Protein 4NPD (pdb70)

Sequence (58 aa):
AADDNNKKFFNNKKEEQQQQNNAAFFYYEEEIILLHHLLPPNNLTEEEEEEQRRNNGFIQSLLKKDDDPPSSVSKKKKEEILAEAKKKKLNDAQAAPPKK

B-factor: mean 8.67, std 5.41, range [2.86, 32.48]

Radius of gyration: 11.42 Å; Cα contacts (8 Å, |Δi|>4): 71; chains: 1; bounding box: 18×23×38 Å

Nearest PDB structures (foldseek):
  4npd-assembly1_A  TM=1.018E+00  e=1.119E-08  Staphylococcus aureus
  4npe-assembly1_A  TM=1.007E+00  e=2.105E-08  Staphylococcus aureus
  7tir-assembly1_A  TM=8.888E-01  e=4.108E-07  Staphylococcus aureus
  5u4y-assembly1_D  TM=9.347E-01  e=1.060E-06  Staphylococcus aureus
  5djt-assembly1_B  TM=8.884E-01  e=1.329E-05  Staphylococcus aureus

Foldseek 3Di:
DDDDDDPLLVVLLVCLVPLPFDDVVLSVVLNVVCVVPSVCSVVSSVVSVVVSVVRDDD

Secondary structure (DSSP, 8-state):
------HHHHHHHHHHHH-TT--HHHHHHHHHHHHH-GGGHHHHHHHHHHHHHHT---

Organism: Staphylococcus aureus (NCBI:txid1280)

Structure (mmCIF, N/CA/C/O backbone):
data_4NPD
#
_entry.id   4NPD
#
_cell.length_a   27.250
_cell.length_b   38.410
_cell.length_c   28.610
_cell.angle_alpha   90.00
_cell.angle_beta   117.44
_cell.angle_gamma   90.00
#
_symmetry.space_group_name_H-M   'P 1 21 1'
#
loop_
_entity.id
_entity.type
_entity.pdbx_description
1 polymer 'Immunoglobulin G-binding protein A'
2 non-polymer 'ZINC ION'
3 non-polymer 'THIOCYANATE ION'
4 water water
#
loop_
_atom_site.group_PDB
_atom_site.id
_atom_site.type_symbol
_atom_site.label_atom_id
_atom_site.label_alt_id
_atom_site.label_comp_id
_atom_site.label_asym_id
_atom_site.label_entity_id
_atom_site.label_seq_id
_atom_site.pdbx_PDB_ins_code
_atom_site.Cartn_x
_atom_site.Cartn_y
_atom_site.Cartn_z
_atom_site.occupancy
_atom_site.B_iso_or_equiv
_atom_site.auth_seq_id
_atom_site.auth_comp_id
_atom_site.auth_asym_id
_atom_site.auth_atom_id
_atom_site.pdbx_PDB_model_num
ATOM 1 N N A ALA A 1 1 ? 0.666 9.647 -8.772 0.30 23.86 1 ALA A N 1
ATOM 2 N N B ALA A 1 1 ? 0.419 9.252 -8.647 0.70 24.12 1 ALA A N 1
ATOM 3 C CA A ALA A 1 1 ? 1.505 10.498 -7.937 0.30 23.67 1 ALA A CA 1
ATOM 4 C CA B ALA A 1 1 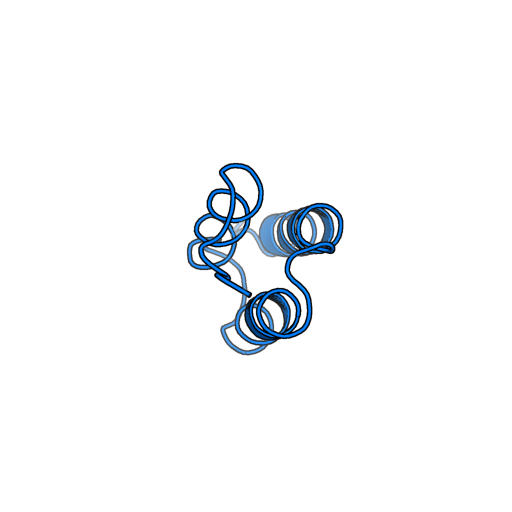? 1.446 10.092 -8.034 0.70 23.23 1 ALA A CA 1
ATOM 5 C C A ALA A 1 1 ? 1.868 9.672 -6.722 0.30 22.25 1 ALA A C 1
ATOM 6 C C B ALA A 1 1 ? 1.839 9.443 -6.724 0.70 21.39 1 ALA A C 1
ATOM 7 O O A ALA A 1 1 ? 1.118 9.604 -5.739 0.30 22.68 1 ALA A O 1
ATOM 8 O O B ALA A 1 1 ? 1.184 9.623 -5.679 0.70 21.07 1 ALA A O 1
ATOM 25 N N A ASP A 1 2 ? 3.118 9.189 -6.755 0.41 20.26 2 ASP A N 1
ATOM 26 N N B ASP A 1 2 ? 3.115 8.981 -6.731 0.59 19.90 2 ASP A N 1
ATOM 27 C CA A ASP A 1 2 ? 3.873 8.795 -5.565 0.41 18.08 2 ASP A CA 1
ATOM 28 C CA B ASP A 1 2 ? 3.941 8.592 -5.546 0.59 17.08 2 ASP A CA 1
ATOM 29 C C A ASP A 1 2 ? 4.127 10.049 -4.742 0.41 16.16 2 ASP A C 1
ATOM 30 C C B ASP A 1 2 ? 4.541 9.778 -4.763 0.59 14.29 2 ASP A C 1
ATOM 31 O O A ASP A 1 2 ? 4.410 11.109 -5.302 0.41 16.49 2 ASP A O 1
ATOM 32 O O B ASP A 1 2 ? 5.335 10.574 -5.288 0.59 1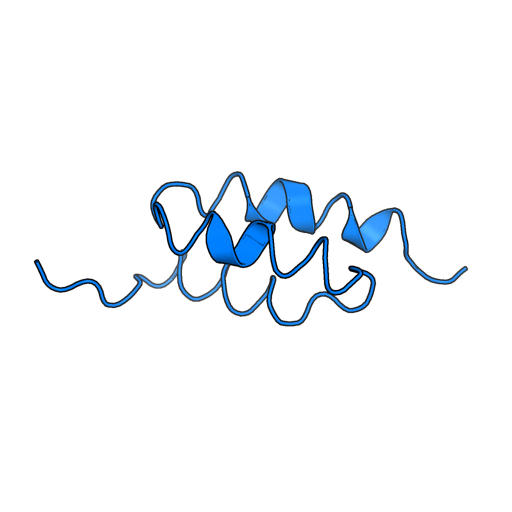2.92 2 ASP A O 1
ATOM 49 N N A ASN A 1 3 ? 4.018 9.944 -3.424 0.51 14.32 3 ASN A N 1
ATOM 50 N N B ASN A 1 3 ? 4.186 9.850 -3.493 0.49 13.03 3 ASN A N 1
ATOM 51 C CA A ASN A 1 3 ? 4.221 11.092 -2.584 0.51 13.29 3 ASN A CA 1
ATOM 52 C CA B ASN A 1 3 ? 4.499 10.991 -2.705 0.49 12.79 3 ASN A CA 1
ATOM 53 C C A ASN A 1 3 ? 5.132 10.771 -1.453 0.51 12.12 3 ASN A C 1
ATOM 54 C C B ASN A 1 3 ? 5.432 10.657 -1.578 0.49 9.82 3 ASN A C 1
ATOM 55 O O A ASN A 1 3 ? 5.028 11.401 -0.414 0.51 13.23 3 ASN A O 1
ATOM 56 O O B ASN A 1 3 ? 5.420 11.377 -0.584 0.49 11.14 3 ASN A O 1
ATOM 77 N N A LYS A 1 4 ? 6.054 9.832 -1.650 0.47 11.61 4 LYS A N 1
ATOM 78 N N B LYS A 1 4 ? 6.270 9.619 -1.692 0.53 9.18 4 LYS A N 1
ATOM 79 C CA A LYS A 1 4 ? 7.100 9.691 -0.647 0.47 9.63 4 LYS A CA 1
ATOM 80 C CA B LYS A 1 4 ? 7.232 9.382 -0.594 0.53 6.47 4 LYS A CA 1
ATOM 81 C C A LYS A 1 4 ? 7.949 10.992 -0.651 0.47 8.27 4 LYS A C 1
ATOM 82 C C B LYS A 1 4 ? 8.266 10.497 -0.625 0.53 6.64 4 LYS A C 1
ATOM 83 O O A LYS A 1 4 ? 8.236 11.572 -1.698 0.47 8.60 4 LYS A O 1
ATOM 84 O O B LYS A 1 4 ? 8.688 10.935 -1.684 0.53 8.23 4 LYS A O 1
ATOM 121 N N A PHE A 1 5 ? 8.256 11.503 0.535 0.45 7.44 5 PHE A N 1
ATOM 122 N N B PHE A 1 5 ? 8.640 10.984 0.545 0.55 6.56 5 PHE A N 1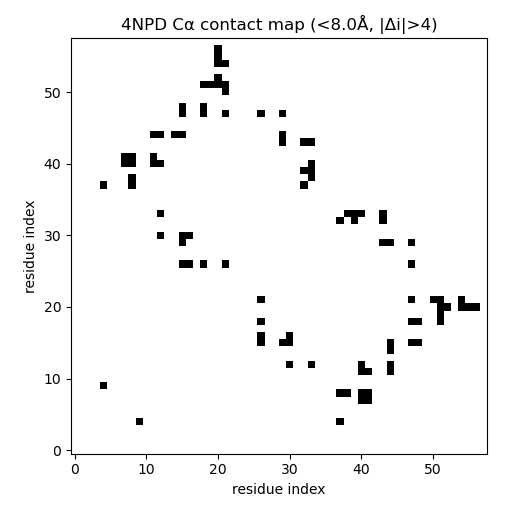
ATOM 123 C CA A PHE A 1 5 ? 9.022 12.738 0.679 0.45 7.32 5 PHE A CA 1
ATOM 124 C CA B PHE A 1 5 ? 9.470 12.174 0.665 0.55 7.29 5 PHE A CA 1
ATOM 125 C C A PHE A 1 5 ? 10.411 12.601 0.061 0.45 8.01 5 PHE A C 1
ATOM 126 C C B PHE A 1 5 ? 10.858 11.968 0.088 0.55 7.71 5 PHE A C 1
ATOM 127 O O A PHE A 1 5 ? 11.037 11.538 0.118 0.45 8.96 5 PHE A O 1
ATOM 128 O O B PHE A 1 5 ? 11.408 10.890 0.144 0.55 9.22 5 PHE A O 1
ATOM 161 N N A ASN A 1 6 ? 10.914 13.682 -0.514 0.53 7.08 6 ASN A N 1
ATOM 162 N N B ASN A 1 6 ? 11.443 13.013 -0.457 0.47 7.06 6 ASN A N 1
ATOM 163 C CA A ASN A 1 6 ? 12.331 13.719 -0.878 0.53 7.84 6 ASN A CA 1
ATOM 164 C CA B ASN A 1 6 ? 12.887 13.013 -0.678 0.47 7.18 6 ASN A CA 1
ATOM 165 C C A ASN A 1 6 ? 13.193 14.013 0.355 0.53 6.29 6 ASN A C 1
ATOM 166 C C B ASN A 1 6 ? 13.604 13.415 0.617 0.47 7.38 6 ASN A C 1
ATOM 167 O O A ASN A 1 6 ? 12.666 14.146 1.461 0.53 5.82 6 ASN A O 1
ATOM 168 O O B ASN A 1 6 ? 12.969 13.627 1.649 0.47 7.02 6 ASN A O 1
ATOM 189 N N A LYS A 1 7 ? 14.517 14.085 0.195 0.51 6.74 7 LYS A N 1
ATOM 190 N N B LYS A 1 7 ? 14.923 13.496 0.585 0.49 7.69 7 LYS A N 1
ATOM 191 C CA A LYS A 1 7 ? 15.370 14.165 1.381 0.51 8.62 7 LYS A CA 1
ATOM 192 C CA B LYS A 1 7 ? 15.652 13.784 1.806 0.49 9.33 7 LYS A CA 1
ATOM 193 C C A LYS A 1 7 ? 15.142 15.479 2.143 0.51 6.25 7 LYS A C 1
ATOM 194 C C B LYS A 1 7 ? 15.383 15.190 2.329 0.49 7.69 7 LYS A C 1
ATOM 195 O O A LYS A 1 7 ? 15.073 15.473 3.369 0.51 6.24 7 LYS A O 1
ATOM 196 O O B LYS A 1 7 ? 15.289 15.403 3.527 0.49 7.97 7 LYS A O 1
ATOM 233 N N A GLU A 1 8 ? 15.011 16.617 1.467 0.47 5.63 8 GLU A N 1
ATOM 234 N N B GLU A 1 8 ? 15.274 16.156 1.432 0.53 8.84 8 GLU A N 1
ATOM 235 C CA A GLU A 1 8 ? 14.834 17.879 2.210 0.47 6.08 8 GLU A CA 1
ATOM 236 C CA B GLU A 1 8 ? 14.970 17.542 1.800 0.53 8.81 8 GLU A CA 1
ATOM 237 C C A GLU A 1 8 ? 13.493 17.887 2.949 0.47 5.72 8 GLU A C 1
ATOM 238 C C B GLU A 1 8 ? 13.696 17.574 2.656 0.53 7.23 8 GLU A C 1
ATOM 239 O O A GLU A 1 8 ? 13.379 18.446 4.037 0.47 5.02 8 GLU A O 1
ATOM 240 O O B GLU A 1 8 ? 13.657 18.138 3.754 0.53 7.88 8 GLU A O 1
ATOM 263 N N A GLN A 1 9 ? 12.488 17.278 2.346 0.55 5.24 9 GLN A N 1
ATOM 264 N N B GLN A 1 9 ? 12.643 16.962 2.134 0.45 7.06 9 GLN A N 1
ATOM 265 C CA A GLN A 1 9 ? 11.182 17.227 2.979 0.55 5.38 9 GLN A CA 1
ATOM 266 C CA B GLN A 1 9 ? 11.351 16.969 2.799 0.45 6.41 9 GLN A CA 1
ATOM 267 C C A GLN A 1 9 ? 11.199 16.272 4.188 0.55 4.26 9 GLN A C 1
ATOM 268 C C B GLN A 1 9 ? 11.429 16.176 4.113 0.45 5.42 9 GLN A C 1
ATOM 269 O O A GLN A 1 9 ? 10.630 16.591 5.229 0.55 4.66 9 GLN A O 1
ATOM 270 O O B GLN A 1 9 ? 10.923 16.618 5.149 0.45 5.40 9 GLN A O 1
ATOM 297 N N A GLN A 1 10 ? 11.827 15.104 4.031 0.59 4.30 10 GLN A N 1
ATOM 298 N N B GLN A 1 10 ? 12.062 15.010 4.063 0.41 5.60 10 GLN A N 1
ATOM 299 C CA A GLN A 1 10 ? 11.973 14.186 5.163 0.59 4.13 10 GLN A CA 1
ATOM 300 C CA B GLN A 1 10 ? 12.107 14.137 5.228 0.41 5.87 10 GLN A CA 1
ATOM 301 C C A GLN A 1 10 ? 12.754 14.848 6.300 0.59 4.29 10 GLN A C 1
ATOM 302 C C B GLN A 1 10 ? 12.855 14.802 6.367 0.41 5.60 10 GLN A C 1
ATOM 303 O O A GLN A 1 10 ? 12.386 14.729 7.461 0.59 4.40 10 GLN A O 1
ATOM 304 O O B GLN A 1 10 ? 12.416 14.777 7.521 0.41 5.22 10 GLN A O 1
ATOM 331 N N A ASN A 1 11 ? 13.844 15.539 5.961 0.46 4.14 11 ASN A N 1
ATOM 332 N N B ASN A 1 11 ? 13.998 15.393 6.045 0.54 6.21 11 ASN A N 1
ATOM 333 C CA A ASN A 1 11 ? 14.654 16.205 6.979 0.46 4.97 11 ASN A CA 1
ATOM 334 C CA B ASN A 1 11 ? 14.797 16.004 7.083 0.54 6.79 11 ASN A CA 1
ATOM 335 C C A ASN A 1 11 ? 13.806 17.233 7.729 0.46 4.77 11 ASN A C 1
ATOM 336 C C B ASN A 1 11 ? 13.995 17.093 7.795 0.54 5.96 11 ASN A C 1
ATOM 337 O O A ASN A 1 11 ? 13.820 17.283 8.972 0.46 4.96 11 ASN A O 1
ATOM 338 O O B ASN A 1 11 ? 14.056 17.200 9.020 0.54 6.38 11 ASN A O 1
ATOM 359 N N A ALA A 1 12 ? 13.083 18.074 6.988 0.43 4.66 12 ALA A N 1
ATOM 360 N N B ALA A 1 12 ? 13.219 17.888 7.061 0.57 6.02 12 ALA A N 1
ATOM 361 C CA A ALA A 1 12 ? 12.243 19.109 7.600 0.43 5.81 12 ALA A CA 1
ATOM 362 C CA B ALA A 1 12 ? 12.370 18.924 7.682 0.57 5.00 12 ALA A CA 1
ATOM 363 C C A ALA A 1 12 ? 11.305 18.419 8.559 0.43 4.90 12 ALA A C 1
ATOM 364 C C B ALA A 1 12 ? 11.183 18.358 8.531 0.57 4.53 12 ALA A C 1
ATOM 365 O O A ALA A 1 12 ? 11.134 18.826 9.696 0.43 4.38 12 ALA A O 1
ATOM 366 O O B ALA A 1 12 ? 10.889 18.872 9.609 0.57 4.79 12 ALA A O 1
ATOM 379 N N A PHE A 1 13 ? 10.707 17.346 8.070 0.49 4.65 13 PHE A N 1
ATOM 380 N N B PHE A 1 13 ? 10.481 17.351 8.026 0.51 3.45 13 PHE A N 1
ATOM 381 C CA A PHE A 1 13 ? 9.597 16.721 8.766 0.49 4.35 13 PHE A CA 1
ATOM 382 C CA B PHE A 1 13 ? 9.428 16.702 8.792 0.51 3.84 13 PHE A CA 1
ATOM 383 C C A PHE A 1 13 ? 10.015 16.184 10.113 0.49 4.32 13 PHE A C 1
ATOM 384 C C B PHE A 1 13 ? 10.013 16.151 10.117 0.51 3.37 13 PHE A C 1
ATOM 385 O O A PHE A 1 13 ? 9.350 16.428 11.126 0.49 4.32 13 PHE A O 1
ATOM 386 O O B PHE A 1 13 ? 9.490 16.433 11.199 0.51 3.35 13 PHE A O 1
ATOM 419 N N A TYR A 1 14 ? 11.103 15.419 10.100 0.52 3.43 14 TYR A N 1
ATOM 420 N N B TYR A 1 14 ? 11.115 15.398 10.058 0.48 4.60 14 TYR A N 1
ATOM 421 C CA A TYR A 1 14 ? 11.627 14.855 11.310 0.52 4.01 14 TYR A CA 1
ATOM 422 C CA B TYR A 1 14 ? 11.689 14.876 11.305 0.48 3.75 14 TYR A CA 1
ATOM 423 C C A TYR A 1 14 ? 12.094 15.955 12.243 0.52 3.87 14 TYR A C 1
ATOM 424 C C B TYR A 1 14 ? 12.223 15.958 12.260 0.48 3.99 14 TYR A C 1
ATOM 425 O O A TYR A 1 14 ? 11.883 15.878 13.447 0.52 4.20 14 TYR A O 1
ATOM 426 O O B TYR A 1 14 ? 12.103 15.832 13.469 0.48 4.04 14 TYR A O 1
ATOM 461 N N A GLU A 1 15 ? 12.735 16.976 11.694 0.50 4.03 15 GLU A N 1
ATOM 462 N N B GLU A 1 15 ? 12.878 16.984 11.750 0.23 3.04 15 GLU A N 1
ATOM 463 N N C GLU A 1 15 ? 12.889 17.024 11.679 0.27 3.60 15 GLU A N 1
ATOM 464 C CA A GLU A 1 15 ? 13.212 18.051 12.539 0.50 3.70 15 GLU A CA 1
ATOM 465 C CA B GLU A 1 15 ? 13.359 18.006 12.666 0.23 3.34 15 GLU A CA 1
ATOM 466 C CA C GLU A 1 15 ? 13.366 18.053 12.596 0.27 3.69 15 GLU A CA 1
ATOM 467 C C A GLU A 1 15 ? 12.024 18.669 13.291 0.50 3.50 15 GLU A C 1
ATOM 468 C C B GLU A 1 15 ? 12.164 18.654 13.363 0.23 3.47 15 GLU A C 1
ATOM 469 C C C GLU A 1 15 ? 12.195 18.721 13.307 0.27 3.62 15 GLU A C 1
ATOM 470 O O A 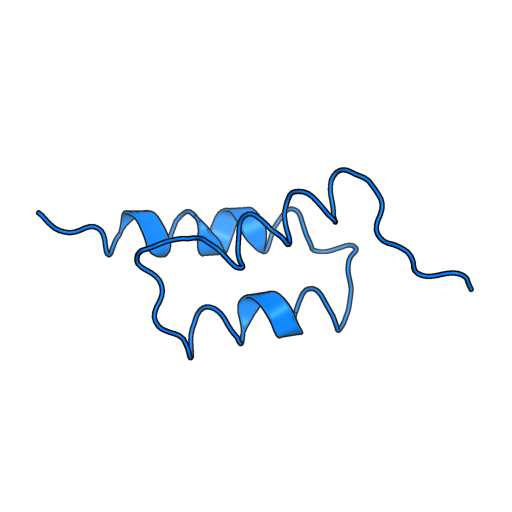GLU A 1 15 ? 12.103 18.875 14.508 0.50 4.08 15 GLU A O 1
ATOM 471 O O B GLU A 1 15 ? 12.179 18.819 14.585 0.23 3.56 15 GLU A O 1
ATOM 472 O O C GLU A 1 15 ? 12.274 19.027 14.500 0.27 3.82 15 GLU A O 1
ATOM 505 N N A ILE A 1 16 ? 10.924 18.933 12.590 0.48 2.92 16 ILE A N 1
ATOM 506 N N B ILE A 1 16 ? 11.122 18.997 12.603 0.52 3.75 16 ILE A N 1
AT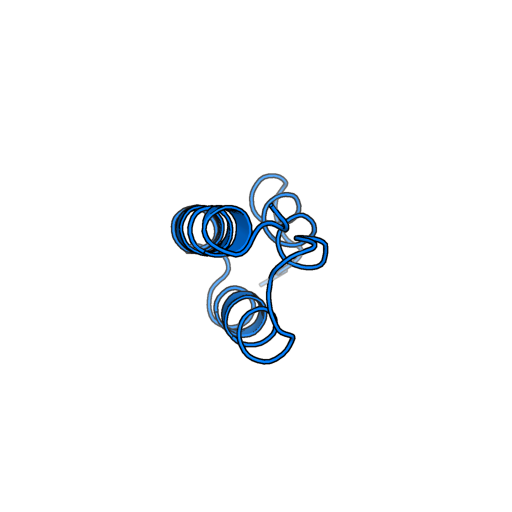OM 507 C CA A ILE A 1 16 ? 9.775 19.534 13.223 0.48 2.98 16 ILE A CA 1
ATOM 508 C CA B ILE A 1 16 ? 9.937 19.580 13.211 0.52 4.11 16 ILE A CA 1
ATOM 509 C C A ILE A 1 16 ? 9.091 18.603 14.224 0.48 2.92 16 ILE A C 1
ATOM 510 C C B ILE A 1 16 ? 9.351 18.636 14.274 0.52 3.47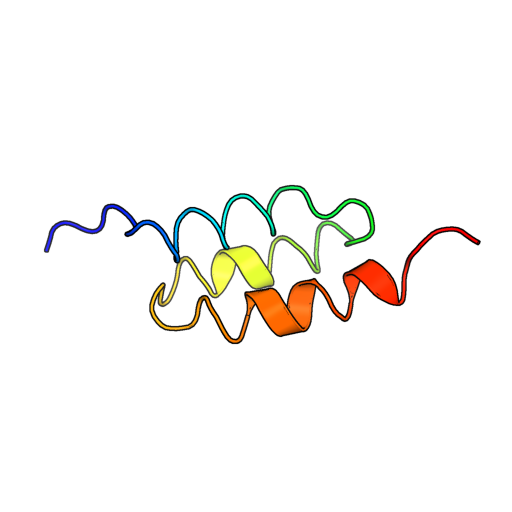 16 ILE A C 1
ATOM 511 O O A ILE A 1 16 ? 8.659 19.053 15.289 0.48 3.11 16 ILE A O 1
ATOM 512 O O B ILE A 1 16 ? 9.000 19.080 15.372 0.52 3.65 16 ILE A O 1
ATOM 543 N N A LEU A 1 17 ? 8.997 17.314 13.910 0.49 3.25 17 LEU A N 1
ATOM 544 N N B LEU A 1 17 ? 9.258 17.339 13.965 0.51 3.22 17 LEU A N 1
ATOM 545 C CA A LEU A 1 17 ? 8.475 16.363 14.878 0.49 3.47 17 LEU A CA 1
ATOM 546 C CA B LEU A 1 17 ? 8.762 16.368 14.941 0.51 3.40 17 LEU A CA 1
ATOM 547 C C A LEU A 1 17 ? 9.208 16.446 16.202 0.49 3.64 17 LEU A C 1
ATOM 548 C C B LEU A 1 17 ? 9.506 16.463 16.263 0.51 2.86 17 LEU A C 1
ATOM 549 O O A LEU A 1 17 ? 8.610 16.207 17.248 0.49 3.62 17 LEU A O 1
ATOM 550 O O B LEU A 1 17 ? 8.943 16.223 17.321 0.51 3.52 17 LEU A O 1
ATOM 581 N N A HIS A 1 18 ? 10.497 16.749 16.144 0.47 4.45 18 HIS A N 1
ATOM 582 N N B HIS A 1 18 ? 10.793 16.738 16.188 0.53 3.33 18 HIS A N 1
ATOM 583 C CA A HIS A 1 18 ? 11.371 16.610 17.285 0.47 4.98 18 HIS A CA 1
ATOM 584 C CA B HIS A 1 18 ? 11.674 16.588 17.313 0.53 3.38 18 HIS A CA 1
ATOM 585 C C A HIS A 1 18 ? 11.823 17.916 17.954 0.47 4.43 18 HIS A C 1
ATOM 586 C C B HIS A 1 18 ? 12.153 17.897 17.943 0.53 4.22 18 HIS A C 1
ATOM 587 O O A HIS A 1 18 ? 12.476 17.859 18.980 0.47 4.70 18 HIS A O 1
ATOM 588 O O B HIS A 1 18 ? 12.907 17.872 18.912 0.53 4.80 18 HIS A O 1
ATOM 615 N N A LEU A 1 19 ? 11.489 19.079 17.398 0.49 4.57 19 LEU A N 1
ATOM 616 N N B LEU A 1 19 ? 11.702 19.041 17.425 0.51 3.40 19 LEU A N 1
ATOM 6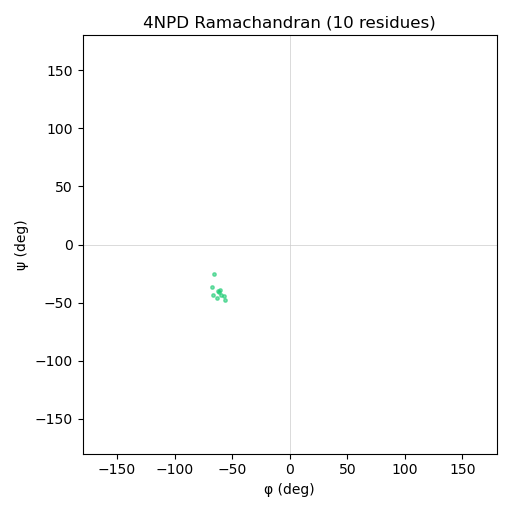17 C CA A LEU A 1 19 ? 11.906 20.347 18.004 0.49 4.25 19 LEU A CA 1
ATOM 618 C CA B LEU A 1 19 ? 12.153 20.305 18.013 0.51 3.84 19 LEU A CA 1
ATOM 619 C C A LEU A 1 19 ? 11.429 20.379 19.446 0.49 4.57 19 LEU A C 1
ATOM 620 C C B LEU A 1 19 ? 11.675 20.339 19.465 0.51 3.78 19 LEU A C 1
ATOM 621 O O A LEU A 1 19 ? 10.233 20.283 19.698 0.49 4.84 19 LEU A O 1
ATOM 622 O O B LEU A 1 19 ? 10.507 20.074 19.742 0.51 4.62 19 LEU A O 1
ATOM 653 N N A PRO A 1 20 ? 12.357 20.543 20.408 0.51 4.36 20 PRO A N 1
ATOM 654 N N B PRO A 1 20 ? 12.574 20.665 20.406 0.49 4.55 20 PRO A N 1
ATOM 655 C CA A PRO A 1 20 ? 11.955 20.236 21.794 0.51 4.43 20 PRO A CA 1
ATOM 656 C CA B PRO A 1 20 ? 12.259 20.447 21.823 0.49 5.54 20 PRO A CA 1
ATOM 657 C C A PRO A 1 20 ? 11.078 21.281 22.450 0.51 3.71 20 PRO A C 1
ATOM 658 C C B PRO A 1 20 ? 11.236 21.419 22.409 0.49 5.89 20 PRO A C 1
ATOM 659 O O A PRO A 1 20 ? 10.424 20.944 23.458 0.51 5.44 20 PRO A O 1
ATOM 660 O O B PRO A 1 20 ? 10.484 21.050 23.291 0.49 7.75 20 PRO A O 1
ATOM 681 N N A ASN A 1 21 ? 11.073 22.509 21.951 0.52 3.90 21 ASN A N 1
ATOM 682 N N B ASN A 1 21 ? 11.207 22.657 21.929 0.48 5.18 21 ASN A N 1
ATOM 683 C CA A ASN A 1 21 ? 10.440 23.591 22.686 0.52 4.81 21 ASN A CA 1
ATOM 684 C CA B ASN A 1 21 ? 10.480 23.726 22.616 0.48 4.93 21 ASN A CA 1
ATOM 685 C C A ASN A 1 21 ? 9.112 24.052 22.091 0.52 5.28 21 ASN A C 1
ATOM 686 C C B ASN A 1 21 ? 9.193 24.165 21.972 0.48 5.46 21 ASN A C 1
ATOM 687 O O A ASN A 1 21 ? 8.444 24.904 22.666 0.52 6.14 21 ASN A O 1
ATOM 688 O O B ASN A 1 21 ? 8.645 25.174 22.379 0.48 7.18 21 ASN A O 1
ATOM 709 N N A LEU A 1 22 ? 8.697 23.455 20.979 0.32 4.67 22 LEU A N 1
ATOM 710 N N B LEU A 1 22 ? 8.668 23.395 21.029 0.68 4.77 22 LEU A N 1
ATOM 711 C CA . LEU A 1 22 ? 7.358 23.710 20.474 1.00 4.33 22 LEU A CA 1
ATOM 712 C C . LEU A 1 22 ? 6.287 23.120 21.375 1.00 4.64 22 LEU A C 1
ATOM 713 O O . LEU A 1 22 ? 6.464 22.040 21.958 1.00 7.04 22 LEU A O 1
ATOM 731 N N . THR A 1 23 ? 5.151 23.807 21.472 1.00 4.62 23 THR A N 1
ATOM 732 C CA . THR A 1 23 ? 3.968 23.196 22.025 1.00 4.41 23 THR A CA 1
ATOM 733 C C A THR A 1 23 ? 3.408 22.242 21.011 0.38 3.63 23 THR A C 1
ATOM 734 C C B THR A 1 23 ? 3.361 22.161 21.020 0.56 4.64 23 THR A C 1
ATOM 735 C C C THR A 1 23 ? 3.436 22.251 20.991 0.05 6.23 23 THR A C 1
ATOM 736 O O A THR A 1 23 ? 3.712 22.346 19.825 0.38 3.87 23 THR A O 1
ATOM 737 O O B THR A 1 23 ? 3.707 22.160 19.833 0.56 4.37 23 THR A O 1
ATOM 738 O O C THR A 1 23 ? 3.728 22.397 19.804 0.05 7.29 23 THR A O 1
ATOM 751 N N A GLU A 1 24 ? 2.579 21.310 21.453 0.44 5.49 24 GLU A N 1
ATOM 752 N N B GLU A 1 24 ? 2.449 21.310 21.501 0.38 3.59 24 GLU A N 1
ATOM 753 N N C GLU A 1 24 ? 2.663 21.269 21.423 0.18 6.82 24 GLU A N 1
ATOM 754 C CA A GLU A 1 24 ? 2.054 20.387 20.456 0.44 5.33 24 GLU A CA 1
ATOM 755 C CA B GLU A 1 24 ? 1.742 20.337 20.642 0.38 5.04 24 GLU A CA 1
ATOM 756 C CA C GLU A 1 24 ? 2.167 20.310 20.456 0.18 5.70 24 GLU A CA 1
ATOM 757 C C A GLU A 1 24 ? 1.079 21.091 19.468 0.44 4.99 24 GLU A C 1
ATOM 758 C C B GLU A 1 24 ? 1.101 21.044 19.503 0.38 4.56 24 GLU A C 1
ATOM 759 C C C GLU A 1 24 ? 1.163 20.952 19.489 0.18 5.02 24 GLU A C 1
ATOM 760 O O A GLU A 1 24 ? 1.021 20.681 18.297 0.44 4.82 24 GLU A O 1
ATOM 761 O O B GLU A 1 24 ? 1.274 20.652 18.340 0.38 4.49 24 GLU A O 1
ATOM 762 O O C GLU A 1 24 ? 1.038 20.496 18.347 0.18 4.75 24 GLU A O 1
ATOM 796 N N A GLU A 1 25 ? 0.362 22.158 19.867 0.44 5.01 25 GLU A N 1
ATOM 797 N N B GLU A 1 25 ? 0.324 22.069 19.813 0.38 4.17 25 GLU A N 1
ATOM 798 N N C GLU A 1 25 ? 0.493 22.034 19.898 0.18 4.72 25 GLU A N 1
ATOM 799 C CA A GLU A 1 25 ? -0.454 22.929 18.901 0.44 5.39 25 GLU A CA 1
ATOM 800 C CA B GLU A 1 25 ? -0.445 22.725 18.790 0.38 4.13 25 GLU A CA 1
ATOM 801 C CA C GLU A 1 25 ? -0.356 22.801 18.956 0.18 4.79 25 GLU A CA 1
ATOM 802 C C A GLU A 1 25 ? 0.434 23.477 17.803 0.44 4.35 25 GLU A C 1
ATOM 803 C C B GLU A 1 25 ? 0.478 23.411 17.766 0.38 3.83 25 GLU A C 1
ATOM 804 C C C GLU A 1 25 ? 0.506 23.362 17.833 0.18 4.30 25 GLU A C 1
ATOM 805 O O A GLU A 1 25 ? 0.090 23.457 16.621 0.44 4.56 25 GLU A O 1
ATOM 806 O O B GLU A 1 25 ? 0.225 23.367 16.565 0.38 3.98 25 GLU A O 1
ATOM 807 O O C GLU A 1 25 ? 0.218 23.203 16.657 0.18 4.22 25 GLU A O 1
ATOM 841 N N . GLN A 1 26 ? 1.566 24.052 18.218 1.00 3.96 26 GLN A N 1
ATOM 842 C CA . GLN A 1 26 ? 2.485 24.655 17.263 1.00 3.80 26 GLN A CA 1
ATOM 843 C C . GLN A 1 26 ? 3.062 23.574 16.332 1.00 3.59 26 GLN A C 1
ATOM 844 O O . GLN A 1 26 ? 3.079 23.715 15.105 1.00 3.78 26 GLN A O 1
ATOM 860 N N A ARG A 1 27 ? 3.518 22.475 16.915 0.72 3.45 27 ARG A N 1
ATOM 861 N N B ARG A 1 27 ? 3.628 22.537 16.952 0.28 3.51 27 ARG A N 1
ATOM 862 C CA A ARG A 1 27 ? 4.102 21.404 16.122 0.72 3.05 27 ARG A CA 1
ATOM 863 C CA B ARG A 1 27 ? 4.285 21.477 16.202 0.28 4.02 27 ARG A CA 1
ATOM 864 C C A ARG A 1 27 ? 3.099 20.823 15.127 0.72 3.21 27 ARG A C 1
ATOM 865 C C B ARG A 1 27 ? 3.289 20.903 15.191 0.28 3.82 27 ARG A C 1
ATOM 866 O O A ARG A 1 27 ? 3.394 20.645 13.942 0.72 3.60 27 ARG A O 1
ATOM 867 O O B ARG A 1 27 ? 3.602 20.730 14.012 0.28 3.93 27 ARG A O 1
ATOM 908 N N A ASN A 1 28 ? 1.903 20.540 15.617 0.72 3.54 28 ASN A N 1
ATOM 909 N N B ASN A 1 28 ? 2.077 20.614 15.654 0.28 4.53 28 ASN A N 1
ATOM 910 C CA A ASN A 1 28 ? 0.879 19.946 14.782 0.72 3.88 28 ASN A CA 1
ATOM 911 C CA B ASN A 1 28 ? 1.071 20.007 14.783 0.28 4.90 28 ASN A CA 1
ATOM 912 C C A ASN A 1 28 ? 0.557 20.852 13.600 0.72 3.91 28 ASN A C 1
ATOM 913 C C B ASN A 1 28 ? 0.707 20.890 13.607 0.28 4.28 28 ASN A C 1
ATOM 914 O O A ASN A 1 28 ? 0.301 20.372 12.507 0.72 4.64 28 ASN A O 1
ATOM 915 O O B ASN A 1 28 ? 0.515 20.397 12.504 0.28 4.53 28 ASN A O 1
ATOM 936 N N A GLY A 1 29 ? 0.541 22.164 13.818 0.04 4.01 29 GLY A N 1
ATOM 937 N N B GLY A 1 29 ? 0.557 22.186 13.837 0.96 4.26 29 GLY A N 1
ATOM 938 C CA . GLY A 1 29 ? 0.260 23.100 12.740 1.00 4.57 29 GLY A CA 1
ATOM 939 C C . GLY A 1 29 ? 1.320 23.059 11.653 1.00 4.03 29 GLY A C 1
ATOM 940 O O . GLY A 1 29 ? 1.008 23.070 10.465 1.00 4.49 29 GLY A O 1
ATOM 947 N N . PHE A 1 30 ? 2.604 23.021 12.055 1.00 3.55 30 PHE A N 1
ATOM 948 C CA . PHE A 1 30 ? 3.654 22.963 11.076 1.00 3.70 30 PHE A CA 1
ATOM 949 C C . PHE A 1 30 ? 3.627 21.641 10.299 1.00 3.75 30 PHE A C 1
ATOM 950 O O . PHE A 1 30 ? 3.791 21.625 9.065 1.00 4.52 30 PHE A O 1
ATOM 967 N N . ILE A 1 31 ? 3.431 20.537 11.002 1.00 3.68 31 ILE A N 1
ATOM 968 C CA . ILE A 1 31 ? 3.325 19.229 10.347 1.00 4.18 31 ILE A CA 1
ATOM 969 C C . ILE A 1 31 ? 2.164 19.208 9.374 1.00 4.26 31 ILE A C 1
ATOM 970 O O . ILE A 1 31 ? 2.290 18.677 8.264 1.00 5.48 31 ILE A O 1
ATOM 986 N N . GLN A 1 32 ? 1.018 19.759 9.768 1.00 4.69 32 GLN A N 1
ATOM 987 C CA . GLN A 1 32 ? -0.142 19.794 8.878 1.00 5.23 32 GLN A CA 1
ATOM 988 C C . GLN A 1 32 ? 0.181 20.582 7.609 1.00 5.43 32 GLN A C 1
ATOM 989 O O . GLN A 1 32 ? -0.250 20.218 6.529 1.00 6.06 32 GLN A O 1
ATOM 1003 N N . SER A 1 33 ? 0.921 21.682 7.733 1.00 5.26 33 SER A N 1
ATOM 1004 C CA . SER A 1 33 ? 1.305 22.446 6.550 1.00 6.16 33 SER A CA 1
ATOM 1005 C C A SER A 1 33 ? 2.126 21.627 5.605 0.34 7.23 33 SER A C 1
ATOM 1006 C C B SER A 1 33 ? 2.115 21.573 5.561 0.66 6.58 33 SER A C 1
ATOM 1007 O O A SER A 1 33 ? 1.882 21.640 4.407 0.34 7.07 33 SER A O 1
ATOM 1008 O O B SER A 1 33 ? 1.916 21.677 4.347 0.66 7.19 33 SER A O 1
ATOM 1017 N N A LEU A 1 34 ? 3.109 20.913 6.128 0.48 6.51 34 LEU A N 1
ATOM 1018 N N B LEU A 1 34 ? 3.004 20.706 6.066 0.52 6.64 34 LEU A N 1
ATOM 1019 C CA A LEU A 1 34 ? 3.839 19.977 5.271 0.48 7.91 34 LEU A CA 1
ATOM 1020 C CA B LEU A 1 34 ? 3.851 19.811 5.225 0.52 7.76 34 LEU A CA 1
ATOM 1021 C C A LEU A 1 34 ? 2.907 18.985 4.586 0.48 8.35 34 LEU A C 1
ATOM 1022 C C B LEU A 1 34 ? 3.054 18.658 4.650 0.52 7.61 34 LEU A C 1
ATOM 1023 O O A LEU A 1 34 ? 3.073 18.750 3.411 0.48 9.16 34 LEU A O 1
ATOM 1024 O O B LEU A 1 34 ? 3.266 18.209 3.543 0.52 8.49 34 LEU A O 1
ATOM 1055 N N A LYS A 1 35 ? 1.990 18.366 5.351 0.48 9.76 35 LYS A N 1
ATOM 1056 N N B LYS A 1 35 ? 2.110 18.172 5.426 0.52 8.69 35 LYS A N 1
ATOM 1057 C CA A LYS A 1 35 ? 1.035 17.372 4.829 0.48 9.76 35 LYS A CA 1
ATOM 1058 C CA B LYS A 1 35 ? 1.221 17.184 4.892 0.52 8.47 35 LYS A CA 1
ATOM 1059 C C A LYS A 1 35 ? 0.216 17.952 3.685 0.48 8.76 35 LYS A C 1
ATOM 1060 C C B LYS A 1 35 ? 0.478 17.790 3.703 0.52 8.44 35 LYS A C 1
ATOM 1061 O O A LYS A 1 35 ? -0.081 17.276 2.710 0.48 9.46 35 LYS A O 1
ATOM 1062 O O B LYS A 1 35 ? 0.447 17.201 2.627 0.52 9.30 35 LYS A O 1
ATOM 1099 N N A ASP A 1 36 ? -0.143 19.215 3.826 0.48 7.83 36 ASP A N 1
ATOM 1100 N N B ASP A 1 36 ? -0.070 18.982 3.905 0.52 7.11 36 ASP A N 1
ATOM 1101 C CA A ASP A 1 36 ? -0.955 19.842 2.814 0.48 8.06 36 ASP A CA 1
ATOM 1102 C CA B ASP A 1 36 ? -0.877 19.661 2.892 0.52 7.37 36 ASP A CA 1
ATOM 1103 C C A ASP A 1 36 ? -0.157 20.165 1.572 0.48 8.13 36 ASP A C 1
ATOM 1104 C C B ASP A 1 36 ? -0.075 19.860 1.595 0.52 6.75 36 ASP A C 1
ATOM 1105 O O A ASP A 1 36 ? -0.699 20.152 0.484 0.48 8.36 36 ASP A O 1
ATOM 1106 O O B ASP A 1 36 ? -0.555 19.539 0.505 0.52 7.09 36 ASP A O 1
ATOM 1123 N N A ASP A 1 37 ? 1.127 20.444 1.728 0.97 6.92 37 ASP A N 1
ATOM 1124 N N B ASP A 1 37 ? 1.114 20.445 1.721 0.03 7.85 37 ASP A N 1
ATOM 1125 C CA . ASP A 1 37 ? 1.965 20.739 0.570 1.00 6.98 37 ASP A CA 1
ATOM 1126 C C . ASP A 1 37 ? 3.437 20.605 0.963 1.00 7.32 37 ASP A C 1
ATOM 1127 O O . ASP A 1 37 ? 4.009 21.532 1.489 1.00 6.95 37 ASP A O 1
ATOM 1138 N N A PRO A 1 38 ? 4.056 19.453 0.666 0.45 8.35 38 PRO A N 1
ATOM 1139 N N B PRO A 1 38 ? 4.017 19.388 0.790 0.55 8.07 38 PRO A N 1
ATOM 1140 C CA A PRO A 1 38 ? 5.451 19.296 1.073 0.45 9.77 38 PRO A CA 1
ATOM 1141 C CA B PRO A 1 38 ? 5.390 19.157 1.245 0.55 8.11 38 PRO A CA 1
ATOM 1142 C C A PRO A 1 38 ? 6.401 20.321 0.438 0.45 7.81 38 PRO A C 1
ATOM 1143 C C B PRO A 1 38 ? 6.387 20.079 0.572 0.55 7.87 38 PRO A C 1
ATOM 1144 O O A PRO A 1 38 ? 7.494 20.511 0.991 0.45 7.95 38 PRO A O 1
ATOM 1145 O O B PRO A 1 38 ? 7.500 20.224 1.065 0.55 7.68 38 PRO A O 1
ATOM 1166 N N A SER A 1 39 ? 6.012 20.953 -0.672 0.45 6.33 39 SER A N 1
ATOM 1167 N N B SER A 1 39 ? 6.007 20.684 -0.543 0.55 8.00 39 SER A N 1
ATOM 1168 C CA A SER A 1 39 ? 6.903 21.914 -1.331 0.45 7.77 39 SER A CA 1
ATOM 1169 C CA B SER A 1 39 ? 6.915 21.598 -1.202 0.55 6.29 39 SER A CA 1
ATOM 1170 C C A SER A 1 39 ? 7.191 23.114 -0.472 0.45 7.20 39 SER A C 1
ATOM 1171 C C B SER A 1 39 ? 7.206 22.899 -0.438 0.55 6.80 39 SER A C 1
ATOM 1172 O O A SER A 1 39 ? 8.091 23.895 -0.791 0.45 8.08 39 SER A O 1
ATOM 1173 O O B SER A 1 39 ? 8.156 23.588 -0.826 0.55 6.76 39 SER A O 1
ATOM 1188 N N A VAL A 1 40 ? 6.448 23.272 0.612 0.92 6.06 40 VAL A N 1
ATOM 1189 N N B VAL A 1 40 ? 6.441 23.230 0.616 0.08 7.71 40 VAL A N 1
ATOM 1190 C CA . VAL A 1 40 ? 6.705 24.424 1.455 1.00 6.34 40 VAL A CA 1
ATOM 1191 C C . VAL A 1 40 ? 7.636 24.087 2.630 1.00 5.49 40 VAL A C 1
ATOM 1192 O O . VAL A 1 40 ? 7.812 24.907 3.537 1.00 5.89 40 VAL A O 1
ATOM 1207 N N . SER A 1 41 ? 8.273 22.917 2.603 1.00 5.46 41 SER A N 1
ATOM 1208 C CA . SER A 1 41 ? 9.046 22.475 3.727 1.00 5.57 41 SER A CA 1
ATOM 1209 C C . SER A 1 41 ? 10.127 23.461 4.188 1.00 5.01 41 SER A C 1
ATOM 1210 O O . SER A 1 41 ? 10.345 23.589 5.384 1.00 5.16 41 SER A O 1
ATOM 1218 N N A LYS A 1 42 ? 10.771 24.115 3.243 0.16 4.47 42 LYS A N 1
ATOM 1219 N N B LYS A 1 42 ? 10.894 24.085 3.271 0.30 6.08 42 LYS A N 1
ATOM 1220 N N C LYS A 1 42 ? 10.758 24.127 3.243 0.40 4.32 42 LYS A N 1
ATOM 1221 N N D LYS A 1 42 ? 10.882 24.098 3.272 0.14 6.12 42 LYS A N 1
ATOM 1222 C CA A LYS A 1 42 ? 11.858 24.960 3.622 0.16 4.67 42 LYS A CA 1
ATOM 1223 C CA B LYS A 1 42 ? 12.003 25.004 3.668 0.30 5.45 42 LYS A CA 1
ATOM 1224 C CA C LYS A 1 42 ? 11.858 24.960 3.622 0.40 4.72 42 LYS A CA 1
ATOM 1225 C CA D LYS A 1 42 ? 12.003 25.004 3.668 0.14 5.51 42 LYS A CA 1
ATOM 1226 C C A LYS A 1 42 ? 11.353 26.145 4.469 0.16 4.25 42 LYS A C 1
ATOM 1227 C C B LYS A 1 42 ? 11.491 26.101 4.591 0.30 4.54 42 LYS A C 1
ATOM 1228 C C C LYS A 1 42 ? 11.353 26.145 4.469 0.40 4.27 42 LYS A C 1
ATOM 1229 C C D LYS A 1 42 ? 11.491 26.101 4.591 0.14 4.70 42 LYS A C 1
ATOM 1230 O O A LYS A 1 42 ? 11.908 26.427 5.538 0.16 4.69 42 LYS A O 1
ATOM 1231 O O B LYS A 1 42 ? 12.048 26.350 5.676 0.30 5.01 42 LYS A O 1
ATOM 1232 O O C LYS A 1 42 ? 11.963 26.527 5.492 0.40 4.71 42 LYS A O 1
ATOM 1233 O O D LYS A 1 42 ? 12.160 26.465 5.572 0.14 4.91 42 LYS A O 1
ATOM 1306 N N A GLU A 1 43 ? 10.297 26.799 4.015 0.45 4.39 43 GLU A N 1
ATOM 1307 N N B GLU A 1 43 ? 10.443 26.763 4.114 0.55 4.43 43 GLU A N 1
ATOM 1308 C CA A GLU A 1 43 ? 9.874 27.969 4.741 0.45 4.42 43 GLU A CA 1
ATOM 1309 C CA B GLU A 1 43 ? 9.917 27.937 4.779 0.55 5.69 43 GLU A CA 1
ATOM 1310 C C A GLU A 1 43 ? 9.154 27.611 6.054 0.45 4.07 43 GLU A C 1
ATOM 1311 C C B GLU A 1 43 ? 9.287 27.565 6.121 0.55 4.00 43 GLU A C 1
ATOM 1312 O O A GLU A 1 43 ? 9.207 28.373 7.006 0.45 3.90 43 GLU A O 1
ATOM 1313 O O B GLU A 1 43 ? 9.523 28.232 7.130 0.55 3.79 43 GLU A O 1
ATOM 1336 N N A ILE A 1 44 ? 8.498 26.466 6.117 0.98 4.06 44 ILE A N 1
ATOM 1337 N N B ILE A 1 44 ? 8.502 26.496 6.131 0.02 3.85 44 ILE A N 1
ATOM 1338 C CA . ILE A 1 44 ? 7.881 26.026 7.361 1.00 3.88 44 ILE A CA 1
ATOM 1339 C C . ILE A 1 44 ? 8.939 25.624 8.379 1.00 3.86 44 ILE A C 1
ATOM 1340 O O . ILE A 1 44 ? 8.837 25.974 9.556 1.00 4.38 44 ILE A O 1
ATOM 1358 N N . LEU A 1 45 ? 9.958 24.887 7.951 1.00 3.95 45 LEU A N 1
ATOM 1359 C CA . LEU A 1 45 ? 11.030 24.522 8.866 1.00 3.92 45 LEU A CA 1
ATOM 1360 C C . LEU A 1 45 ? 11.679 25.759 9.474 1.00 3.82 45 LEU A C 1
ATOM 1361 O O . LEU A 1 45 ? 11.965 25.809 10.666 1.00 4.41 45 LEU A O 1
ATOM 1377 N N . ALA A 1 46 ? 11.953 26.760 8.641 1.00 4.23 46 ALA A N 1
ATOM 1378 C CA . ALA A 1 46 ? 12.636 27.950 9.153 1.00 4.82 46 ALA A CA 1
ATOM 1379 C C . ALA A 1 46 ? 11.784 28.647 10.212 1.00 4.70 46 ALA A C 1
ATOM 1380 O O . ALA A 1 46 ? 12.311 29.111 11.231 1.00 5.22 46 ALA A O 1
ATOM 1387 N N . GLU A 1 47 ? 10.468 28.727 9.998 1.00 4.19 47 GLU A N 1
ATOM 1388 C CA . GLU A 1 47 ? 9.586 29.322 10.998 1.00 4.14 47 GLU A CA 1
ATOM 1389 C C . GLU A 1 47 ? 9.604 28.497 12.294 1.00 4.06 47 GLU A C 1
ATOM 1390 O O . GLU A 1 47 ? 9.669 29.047 13.398 1.00 4.79 47 GLU A O 1
ATOM 1402 N N . ALA A 1 48 ? 9.505 27.180 12.150 1.00 3.87 48 ALA A N 1
ATOM 1403 C CA . ALA A 1 48 ? 9.455 26.303 13.301 1.00 3.96 48 ALA A CA 1
ATOM 1404 C C . ALA A 1 48 ? 10.72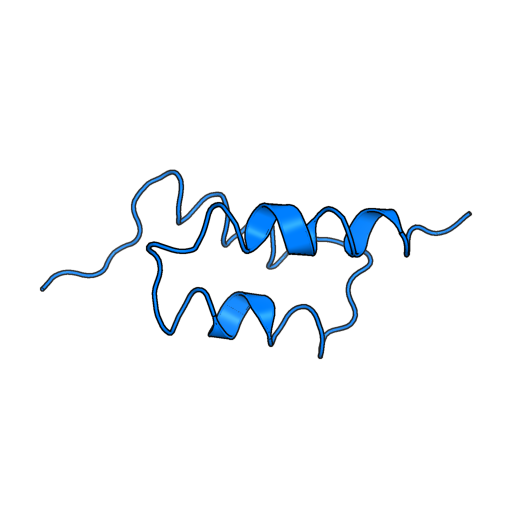4 26.424 14.132 1.00 3.98 48 ALA A C 1
ATOM 1405 O O . ALA A 1 48 ? 10.656 26.424 15.371 1.00 4.38 48 ALA A O 1
ATOM 1412 N N . LYS A 1 49 ? 11.871 26.517 13.482 1.00 4.48 49 LYS A N 1
ATOM 1413 C CA . LYS A 1 49 ? 13.131 26.664 14.198 1.00 5.28 49 LYS A CA 1
ATOM 1414 C C A LYS A 1 49 ? 13.174 27.996 14.941 0.35 5.22 49 LYS A C 1
ATOM 1415 C C B LYS A 1 49 ? 13.206 27.997 14.961 0.15 6.71 49 LYS A C 1
ATOM 1416 C C C LYS A 1 49 ? 13.206 27.983 14.946 0.50 5.28 49 LYS A C 1
ATOM 1417 O O A LYS A 1 49 ? 13.610 28.043 16.095 0.35 6.89 49 LYS A O 1
ATOM 1418 O O B LYS A 1 49 ? 13.688 28.030 16.095 0.15 6.60 49 LYS A O 1
ATOM 1419 O O C LYS A 1 49 ? 13.683 28.022 16.089 0.50 6.18 49 LYS A O 1
ATOM 1440 N N A LYS A 1 50 ? 12.708 29.071 14.313 0.50 5.36 50 LYS A N 1
ATOM 1441 N N B LYS A 1 50 ? 12.727 29.088 14.366 0.21 5.98 50 LYS A N 1
ATOM 1442 N N C LYS A 1 50 ? 12.725 29.064 14.351 0.29 5.81 50 LYS A N 1
ATOM 1443 C CA A LYS A 1 50 ? 12.655 30.364 14.989 0.50 6.29 50 LYS A CA 1
ATOM 1444 C CA B LYS A 1 50 ? 12.729 30.373 15.065 0.21 6.02 50 LYS A CA 1
ATOM 1445 C CA C LYS A 1 50 ? 12.741 30.338 15.053 0.29 5.51 50 LYS A CA 1
ATOM 1446 C C A LYS A 1 50 ? 11.830 30.266 16.277 0.50 5.66 50 LYS A C 1
ATOM 1447 C C B LYS A 1 50 ? 11.844 30.315 16.307 0.21 5.77 50 LYS A C 1
ATOM 1448 C C C LYS A 1 50 ? 11.796 30.355 16.257 0.29 5.96 50 LYS A C 1
ATOM 1449 O O A LYS A 1 50 ? 12.258 30.699 17.367 0.50 6.17 50 LYS A O 1
ATOM 1450 O O B LYS A 1 50 ? 12.204 30.821 17.377 0.21 5.96 50 LYS A O 1
ATOM 1451 O O C LYS A 1 50 ? 12.058 31.022 17.254 0.29 6.15 50 LYS A O 1
ATOM 1506 N N A LEU A 1 51 ? 10.643 29.700 16.144 0.63 4.72 51 LEU A N 1
ATOM 1507 N N B LEU A 1 51 ? 10.676 29.708 16.159 0.16 5.48 51 LEU A N 1
ATOM 1508 N N C LEU A 1 51 ? 10.687 29.641 16.162 0.21 8.08 51 LEU A N 1
ATOM 1509 C CA . LEU A 1 51 ? 9.736 29.597 17.261 1.00 6.06 51 LEU A CA 1
ATOM 1510 C C . LEU A 1 51 ? 10.310 28.685 18.365 1.00 5.07 51 LEU A C 1
ATOM 1511 O O . LEU A 1 51 ? 10.197 28.968 19.561 1.00 6.33 51 LEU A O 1
ATOM 1531 N N . ASN A 1 52 ? 10.919 27.565 17.964 1.00 4.95 52 ASN A N 1
ATOM 1532 C CA . ASN A 1 52 ? 11.588 26.693 18.913 1.00 4.78 52 ASN A CA 1
ATOM 1533 C C . ASN A 1 52 ? 12.651 27.457 19.714 1.00 5.61 52 ASN A C 1
ATOM 1534 O O . ASN A 1 52 ? 12.760 27.325 20.928 1.00 6.66 52 ASN A O 1
ATOM 1545 N N . ASP A 1 53 ? 13.473 28.214 18.993 1.00 5.92 53 ASP A N 1
ATOM 1546 C CA . ASP A 1 53 ? 14.607 28.873 19.631 1.00 6.90 53 ASP A CA 1
ATOM 1547 C C . ASP A 1 53 ? 14.104 29.955 20.584 1.00 7.47 53 ASP A C 1
ATOM 1548 O O . ASP A 1 53 ? 14.666 30.136 21.675 1.00 9.01 53 ASP A O 1
ATOM 1557 N N . ALA A 1 54 ? 13.028 30.642 20.216 1.00 6.91 54 ALA A N 1
ATOM 1558 C CA . ALA A 1 54 ? 12.471 31.688 21.056 1.00 7.65 54 ALA A CA 1
ATOM 1559 C C . ALA A 1 54 ? 11.904 31.142 22.371 1.00 7.56 54 ALA A C 1
ATOM 1560 O O . ALA A 1 54 ? 11.884 31.838 23.363 1.00 10.31 54 ALA A O 1
ATOM 1567 N N . GLN A 1 55 ? 11.518 29.887 22.386 1.00 6.15 55 GLN A N 1
ATOM 1568 C CA . GLN A 1 55 ? 10.869 29.248 23.532 1.00 5.95 55 GLN A CA 1
ATOM 1569 C C A GLN A 1 55 ? 11.807 28.348 24.335 0.80 6.12 55 GLN A C 1
ATOM 1570 C C B GLN A 1 55 ? 11.798 28.310 24.310 0.20 6.11 55 GLN A C 1
ATOM 1571 O O A GLN A 1 55 ? 11.358 27.595 25.182 0.80 6.58 55 GLN A O 1
ATOM 1572 O O B GLN A 1 55 ? 11.316 27.523 25.116 0.20 6.86 55 GLN A O 1
ATOM 1587 N N A ALA A 1 56 ? 13.112 28.442 24.080 0.50 6.96 56 ALA A N 1
ATOM 1588 N N B ALA A 1 56 ? 13.116 28.382 24.095 0.50 7.64 56 ALA A N 1
ATOM 1589 C CA A ALA A 1 56 ? 14.091 27.603 24.782 0.50 7.39 56 ALA A CA 1
ATOM 1590 C CA B ALA A 1 56 ? 14.014 27.467 24.802 0.50 7.12 56 ALA A CA 1
ATOM 1591 C C A ALA A 1 56 ? 14.118 27.855 26.293 0.50 7.20 56 ALA A C 1
ATOM 1592 C C B ALA A 1 56 ? 14.064 27.837 26.272 0.50 7.20 56 ALA A C 1
ATOM 1593 O O A ALA A 1 56 ? 14.029 29.005 26.731 0.50 8.14 56 ALA A O 1
ATOM 1594 O O B ALA A 1 56 ? 13.891 29.002 26.646 0.50 8.10 56 ALA A O 1
ATOM 1607 N N A PRO A 1 57 ? 14.298 26.801 27.098 0.50 7.45 57 PRO A N 1
ATOM 1608 N N B PRO A 1 57 ? 14.336 26.861 27.124 0.50 7.83 57 PRO A N 1
ATOM 1609 C CA A PRO A 1 57 ? 14.490 27.048 28.519 0.50 7.59 57 PRO A CA 1
ATOM 1610 C CA B PRO A 1 57 ? 14.481 27.162 28.541 0.50 8.57 57 PRO A CA 1
ATOM 1611 C C A PRO A 1 57 ? 15.718 27.922 28.724 0.50 7.22 57 PRO A C 1
ATOM 1612 C C B PRO A 1 57 ? 15.619 28.178 28.802 0.50 9.75 57 PRO A C 1
ATOM 1613 O O A PRO A 1 57 ? 16.739 27.754 28.037 0.50 9.29 57 PRO A O 1
ATOM 1614 O O B PRO A 1 57 ? 16.613 28.224 28.070 0.50 10.73 57 PRO A O 1
ATOM 1635 N N A LYS A 1 58 ? 15.624 28.840 29.688 0.50 9.13 58 LYS A N 1
ATOM 1636 N N B LYS A 1 58 ? 15.456 28.995 29.847 0.50 8.93 58 LYS A N 1
ATOM 1637 C CA A LYS A 1 58 ? 16.752 29.695 30.072 0.50 10.25 58 LYS A CA 1
ATOM 1638 C CA B LYS A 1 58 ? 16.500 29.927 30.315 0.50 9.91 58 LYS A CA 1
ATOM 1639 C C A LYS A 1 58 ? 16.884 29.568 31.570 0.50 8.08 58 LYS A C 1
ATOM 1640 C C B LYS A 1 58 ? 16.776 29.696 31.769 0.50 7.76 58 LYS A C 1
ATOM 1641 O O A LYS A 1 58 ? 15.877 29.248 32.198 0.50 9.32 58 LYS A O 1
ATOM 1642 O O B LYS A 1 58 ? 15.809 29.417 32.470 0.50 8.44 58 LYS A O 1
#

InterPro domains:
  IPR003132 Protein A, Ig-binding domain [PF02216] (37-88)
  IPR003132 Protein A, Ig-binding domain [PF02216] (97-149)
  IPR003132 Protein A, Ig-binding domain [PF02216] (155-207)
  IPR003132 Protein A, Ig-binding domain [PF02216] (213-265)
  IPR003132 Protein A, Ig-binding domain [PF02216] (271-323)
  IPR005038 Octapeptide repeat [PF03373] (326-333)
  IPR005038 Octapeptide repeat [PF03373] (334-341)
  IPR005038 Octapeptide repeat [PF03373] (342-349)
  IPR005038 Octapeptide repeat [PF03373] (350-357)
  IPR005038 Octapeptide repeat [PF03373] (358-365)
  IPR005038 Octapeptide repeat [PF03373] (366-373)
  IPR005038 Octapeptide repeat [PF03373] (374-381)
  IPR005038 Octapeptide repeat [PF03373] (382-389)
  IPR005038 Octapeptide repeat [PF03373] (390-397)
  IPR005038 Octapeptide repeat [PF03373] (398-405)
  IPR005038 Octapeptide repeat [PF03373] (406-413)
  IPR005877 YSIRK Gram-positive signal peptide [PF04650] (2-26)
  IPR005877 YSIRK Gram-positive signal peptide [TIGR01168] (3-36)
  IPR009063 Immunoglobulin/albumin-binding domain superfamily [SSF46997] (38-92)
  IPR009063 Immunoglobulin/albumin-binding domain superfamily [SSF46997] (99-153)

Solvent-accessible surface area: 4332 Å² total; per-residue (Å²): 136,136,119,199,72,78,163,86,27,85,91,2,45,124,63,0,65,125,11,105,35,10,68,103,150,46,24,93,38,26,30,85,39,2,153,108,62,39,72,36,2,126,89,22,35,43,99,0,80,145,58,12,93,87,70,44,118,261

CATH classification: 1.20.5.420